Protein AF-A0A3D1TZT2-F1 (afdb_monomer_lite)

Secondary structure (DSSP, 8-state):
-EEE--THHHHHHHHHHHH--TT--EEE-TT--S---HHHHHHHHHHHHHPPPTTS--SHHHHHHH--EEEEETT-SS--HHHHHHHHHH-TT-EEEEESS-S-HHHHSHHHHHHHHHHHHTT----PPP-

Structure (mmCIF, N/CA/C/O backbone):
data_AF-A0A3D1TZT2-F1
#
_entry.id   AF-A0A3D1TZT2-F1
#
loop_
_atom_site.group_PDB
_atom_site.id
_atom_site.type_symbol
_atom_site.label_atom_id
_atom_site.label_alt_id
_atom_site.label_comp_id
_atom_site.label_asym_id
_atom_site.label_entity_id
_atom_site.label_seq_id
_atom_site.pdbx_PDB_ins_code
_atom_site.Cartn_x
_atom_site.Cartn_y
_atom_site.Cartn_z
_atom_site.occupancy
_atom_site.B_iso_or_equiv
_atom_site.auth_seq_id
_atom_site.auth_comp_id
_atom_site.auth_asym_id
_atom_site.auth_atom_id
_atom_site.pdbx_PDB_model_num
ATOM 1 N N . MET A 1 1 ? -0.640 -13.913 -19.432 1.00 81.62 1 MET A N 1
ATOM 2 C CA . MET A 1 1 ? -1.681 -13.225 -18.662 1.00 81.62 1 MET A CA 1
ATOM 3 C C . MET A 1 1 ? -1.788 -11.796 -19.147 1.00 81.62 1 MET A C 1
ATOM 5 O O . MET A 1 1 ? -0.798 -11.259 -19.641 1.00 81.62 1 MET A O 1
ATOM 9 N N . ASP A 1 2 ? -2.973 -11.223 -19.007 1.00 82.12 2 ASP A N 1
ATOM 10 C CA . ASP A 1 2 ? -3.267 -9.835 -19.350 1.00 82.12 2 ASP A CA 1
ATOM 11 C C . ASP A 1 2 ? -3.413 -9.042 -18.055 1.00 82.12 2 ASP A C 1
ATOM 13 O O . ASP A 1 2 ? -4.034 -9.518 -17.103 1.00 82.12 2 ASP A O 1
ATOM 17 N N . LEU A 1 3 ? -2.791 -7.867 -17.994 1.00 77.81 3 LEU A N 1
ATOM 18 C CA . LEU A 1 3 ? -2.775 -7.019 -16.806 1.00 77.81 3 LEU A CA 1
ATOM 19 C C . LEU A 1 3 ? -3.578 -5.746 -17.057 1.00 77.81 3 LEU A C 1
ATOM 21 O O . LEU A 1 3 ? -3.361 -5.055 -18.050 1.00 77.81 3 LEU A O 1
ATOM 25 N N . VAL A 1 4 ? -4.468 -5.404 -16.126 1.00 80.69 4 VAL A N 1
ATOM 26 C CA . VAL A 1 4 ? -5.201 -4.134 -16.131 1.00 80.69 4 VAL A CA 1
ATOM 27 C C . VAL A 1 4 ? -4.921 -3.418 -14.816 1.00 80.69 4 VAL A C 1
ATOM 29 O O . VAL A 1 4 ? -5.185 -3.959 -13.744 1.00 80.69 4 VAL A O 1
ATOM 32 N N . GLY A 1 5 ? -4.368 -2.211 -14.893 1.00 78.69 5 GLY A N 1
ATOM 33 C CA . GLY A 1 5 ? -4.192 -1.329 -13.741 1.00 78.69 5 GLY A CA 1
ATOM 34 C C . GLY A 1 5 ? -5.163 -0.160 -13.831 1.00 78.69 5 GLY A C 1
ATOM 35 O O . GLY A 1 5 ? -5.401 0.325 -14.921 1.00 78.69 5 GLY A O 1
ATOM 36 N N . HIS A 1 6 ? -5.723 0.317 -12.721 1.00 80.19 6 HIS A N 1
ATOM 37 C CA . HIS A 1 6 ? -6.528 1.544 -12.707 1.00 80.19 6 HIS A CA 1
ATOM 38 C C . HIS A 1 6 ? -5.947 2.535 -11.700 1.00 80.19 6 HIS A C 1
ATOM 40 O O . HIS A 1 6 ? -5.611 2.147 -10.578 1.00 80.19 6 HIS A O 1
ATOM 46 N N . SER A 1 7 ? -5.835 3.812 -12.079 1.00 79.50 7 SER A N 1
ATOM 47 C CA . SER A 1 7 ? -5.231 4.859 -11.242 1.00 79.50 7 SER A CA 1
ATOM 48 C C . SER A 1 7 ? -3.822 4.449 -10.765 1.00 79.50 7 SER A C 1
ATOM 50 O O . SER A 1 7 ? -2.978 4.104 -11.591 1.00 79.50 7 SER A O 1
ATOM 52 N N . PHE A 1 8 ? -3.540 4.409 -9.459 1.00 76.81 8 PHE A N 1
ATOM 53 C CA . PHE A 1 8 ? -2.259 3.908 -8.936 1.00 76.81 8 PHE A CA 1
ATOM 54 C C . PHE A 1 8 ? -1.953 2.464 -9.374 1.00 76.81 8 PHE A C 1
ATOM 56 O O . PHE A 1 8 ? -0.792 2.109 -9.580 1.00 76.81 8 PHE A O 1
ATOM 63 N N . GLY A 1 9 ? -2.986 1.650 -9.613 1.00 79.12 9 GLY A N 1
ATOM 64 C CA . GLY A 1 9 ? -2.851 0.300 -10.153 1.00 79.12 9 GLY A CA 1
ATOM 65 C C . GLY A 1 9 ? -2.090 0.260 -11.479 1.00 79.12 9 GLY A C 1
ATOM 66 O O . GLY A 1 9 ? -1.349 -0.691 -11.696 1.00 79.12 9 GLY A O 1
ATOM 67 N N . CYS A 1 10 ? -2.174 1.306 -12.315 1.00 80.38 10 CYS A N 1
ATOM 68 C CA . CYS A 1 10 ? -1.376 1.436 -13.542 1.00 80.38 10 CYS A CA 1
ATOM 69 C C . CYS A 1 10 ? 0.129 1.432 -13.254 1.00 80.38 10 CYS A C 1
ATOM 71 O O . CYS A 1 10 ? 0.898 0.797 -13.971 1.00 80.38 10 CYS A O 1
ATOM 73 N N . ARG A 1 11 ? 0.561 2.090 -12.172 1.00 82.62 11 ARG A N 1
ATOM 74 C CA . ARG A 1 11 ? 1.972 2.119 -11.760 1.00 82.62 11 ARG A CA 1
ATOM 75 C C . ARG A 1 11 ? 2.445 0.761 -11.271 1.00 82.62 11 ARG A C 1
ATOM 77 O O . ARG A 1 11 ? 3.542 0.340 -11.626 1.00 82.62 11 ARG A O 1
ATOM 84 N N . ALA A 1 12 ? 1.593 0.064 -10.524 1.00 78.75 12 ALA A N 1
ATOM 85 C CA . ALA A 1 12 ? 1.881 -1.282 -10.052 1.00 78.75 12 ALA A CA 1
ATOM 86 C C . ALA A 1 12 ? 2.053 -2.275 -11.215 1.00 78.75 12 ALA A C 1
ATOM 88 O O . ALA A 1 12 ? 3.039 -3.008 -11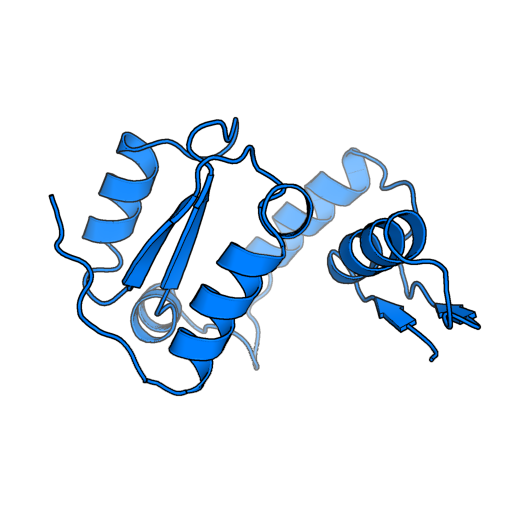.233 1.00 78.75 12 ALA A O 1
ATOM 89 N N . VAL A 1 13 ? 1.159 -2.273 -12.216 1.00 81.00 13 VAL A N 1
ATOM 90 C CA . VAL A 1 13 ? 1.291 -3.193 -13.365 1.00 81.00 13 VAL A CA 1
ATOM 91 C C . VAL A 1 13 ? 2.462 -2.843 -14.286 1.00 81.00 13 VAL A C 1
ATOM 93 O O . VAL A 1 13 ? 3.113 -3.761 -14.776 1.00 81.00 13 VAL A O 1
ATOM 96 N N . ILE A 1 14 ? 2.793 -1.556 -14.476 1.00 79.50 14 ILE A N 1
ATOM 97 C CA . ILE A 1 14 ? 4.006 -1.147 -15.211 1.00 79.50 14 ILE A CA 1
ATOM 98 C C . ILE A 1 14 ? 5.261 -1.679 -14.505 1.00 79.50 14 ILE A C 1
ATOM 100 O O . ILE A 1 14 ? 6.124 -2.275 -15.148 1.00 79.50 14 ILE A O 1
ATOM 104 N N . ALA A 1 15 ? 5.354 -1.502 -13.183 1.00 80.56 15 ALA A N 1
ATOM 105 C CA . ALA A 1 15 ? 6.491 -1.988 -12.406 1.00 80.56 15 ALA A CA 1
ATOM 106 C C . ALA A 1 15 ? 6.595 -3.523 -12.434 1.00 80.56 15 ALA A C 1
ATOM 108 O O . ALA A 1 15 ? 7.677 -4.061 -12.664 1.00 80.56 15 ALA A O 1
ATOM 109 N N . LEU A 1 16 ? 5.469 -4.229 -12.267 1.00 76.50 16 LEU A N 1
ATOM 110 C CA . LEU A 1 16 ? 5.410 -5.691 -12.349 1.00 76.50 16 LEU A CA 1
ATOM 111 C C . LEU A 1 16 ? 5.879 -6.202 -13.717 1.00 76.50 16 LEU A C 1
ATOM 113 O O . LEU A 1 16 ? 6.646 -7.160 -13.778 1.00 76.50 16 LEU A O 1
ATOM 117 N N . ALA A 1 17 ? 5.456 -5.553 -14.803 1.00 81.94 17 ALA A N 1
ATOM 118 C CA . ALA A 1 17 ? 5.855 -5.941 -16.149 1.00 81.94 17 ALA A CA 1
ATOM 119 C C . ALA A 1 17 ? 7.345 -5.723 -16.428 1.00 81.94 17 ALA A C 1
ATOM 121 O O . ALA A 1 17 ? 7.954 -6.535 -17.120 1.00 81.94 17 ALA A O 1
ATOM 122 N N . GLY A 1 18 ? 7.942 -4.666 -15.868 1.00 79.44 18 GLY A N 1
ATOM 123 C CA . GLY A 1 18 ? 9.388 -4.447 -15.945 1.00 79.44 18 GLY A CA 1
ATOM 124 C C . GLY A 1 18 ? 10.197 -5.487 -15.163 1.00 79.44 18 GLY A C 1
ATOM 125 O O . GLY A 1 18 ? 11.277 -5.875 -15.597 1.00 79.44 18 GLY A O 1
ATOM 126 N N . LEU A 1 19 ? 9.668 -5.959 -14.031 1.00 78.44 19 LEU A N 1
ATOM 127 C CA . LEU A 1 19 ? 10.322 -6.949 -13.171 1.00 78.44 19 LEU A CA 1
ATOM 128 C C . LEU A 1 19 ? 10.180 -8.395 -13.656 1.00 78.44 19 LEU A C 1
ATOM 130 O O . LEU A 1 19 ? 11.100 -9.193 -13.497 1.00 78.44 19 LEU A O 1
ATOM 134 N N . SER A 1 20 ? 9.014 -8.752 -14.190 1.00 78.69 20 SER A N 1
ATOM 135 C CA . SER A 1 20 ? 8.689 -10.122 -14.586 1.00 78.69 20 SER A CA 1
ATOM 136 C C . SER A 1 20 ? 7.919 -10.126 -15.908 1.00 78.69 20 SER A C 1
ATOM 138 O O . SER A 1 20 ? 6.710 -10.364 -15.934 1.00 78.69 20 SER A O 1
ATOM 140 N N . PRO A 1 21 ? 8.596 -9.840 -17.034 1.00 79.44 21 PRO A N 1
ATOM 141 C CA . PRO A 1 21 ? 7.936 -9.753 -18.335 1.00 79.44 21 PRO A CA 1
ATOM 142 C C . PRO A 1 21 ? 7.473 -11.122 -18.859 1.00 79.44 21 PRO A C 1
ATOM 144 O O . PRO A 1 21 ? 6.584 -11.200 -19.709 1.00 79.44 21 PRO A O 1
ATOM 147 N N . ALA A 1 22 ? 8.066 -12.217 -18.367 1.00 83.69 22 ALA A N 1
ATOM 148 C CA . ALA A 1 22 ? 7.784 -13.564 -18.842 1.00 83.69 22 ALA A CA 1
ATOM 149 C C . ALA A 1 22 ? 6.314 -13.945 -18.599 1.00 83.69 22 ALA A C 1
ATOM 151 O O . ALA A 1 22 ? 5.844 -14.047 -17.469 1.00 83.69 22 ALA A O 1
ATOM 152 N N . GLY A 1 23 ? 5.586 -14.181 -19.691 1.00 80.69 23 GLY A N 1
ATOM 153 C CA . GLY A 1 23 ? 4.187 -14.596 -19.649 1.00 80.69 23 GLY A CA 1
ATOM 154 C C . GLY A 1 23 ? 3.174 -13.452 -19.620 1.00 80.69 23 GLY A C 1
ATOM 155 O O . GLY A 1 23 ? 1.977 -13.745 -19.646 1.00 80.69 23 GLY A O 1
ATOM 156 N N . ILE A 1 24 ? 3.588 -12.181 -19.625 1.00 86.75 24 ILE A N 1
ATOM 157 C CA . ILE A 1 24 ? 2.681 -11.038 -19.820 1.00 86.75 24 ILE A CA 1
ATOM 158 C C . ILE A 1 24 ? 2.456 -10.838 -21.321 1.00 86.75 24 ILE A C 1
ATOM 160 O O . ILE A 1 24 ? 3.410 -10.743 -22.087 1.00 86.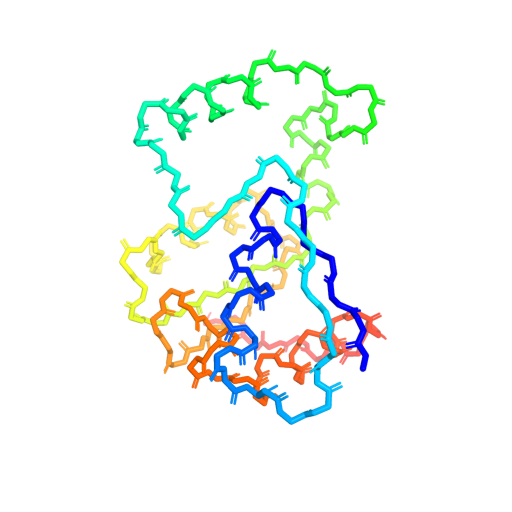75 24 ILE A O 1
ATOM 164 N N . LYS A 1 25 ? 1.189 -10.809 -21.748 1.00 83.50 25 LYS A N 1
ATOM 165 C CA . LYS A 1 25 ? 0.812 -10.648 -23.163 1.00 83.50 25 LYS A CA 1
ATOM 166 C C . LYS A 1 25 ? 0.383 -9.216 -23.467 1.00 83.50 25 LYS A C 1
ATOM 168 O O . LYS A 1 25 ? 0.855 -8.631 -24.436 1.00 83.50 25 LYS A O 1
ATOM 173 N N . HIS A 1 26 ? -0.470 -8.650 -22.613 1.00 82.25 26 HIS A N 1
ATOM 174 C CA . HIS A 1 26 ? -1.006 -7.302 -22.772 1.00 82.25 26 HIS A CA 1
ATOM 175 C C . HIS A 1 26 ? -1.065 -6.552 -21.434 1.00 82.25 26 HIS A C 1
ATOM 177 O O . HIS A 1 26 ? -1.274 -7.153 -20.378 1.00 82.25 26 HIS A O 1
ATOM 183 N N . ILE A 1 27 ? -0.899 -5.227 -21.496 1.00 84.31 27 ILE A N 1
ATOM 184 C CA . ILE A 1 27 ? -1.077 -4.303 -20.369 1.00 84.31 27 ILE A CA 1
ATOM 185 C C . ILE A 1 27 ? -2.064 -3.220 -20.804 1.00 84.31 27 ILE A C 1
ATOM 187 O O . ILE A 1 27 ? -1.835 -2.550 -21.810 1.00 84.31 27 ILE A O 1
ATOM 191 N N . ALA A 1 28 ? -3.141 -3.035 -20.045 1.00 84.31 28 ALA A N 1
ATOM 192 C CA . ALA A 1 28 ? -4.107 -1.961 -20.238 1.00 84.31 28 ALA A CA 1
ATOM 193 C C . ALA A 1 28 ? -4.056 -0.977 -19.063 1.00 84.31 28 ALA A C 1
ATOM 195 O O . ALA A 1 28 ? -4.038 -1.380 -17.897 1.00 84.31 28 ALA A O 1
ATOM 196 N N . LEU A 1 29 ? -4.045 0.317 -19.389 1.00 82.81 29 LEU A N 1
ATOM 197 C CA . LEU A 1 29 ? -3.902 1.417 -18.435 1.00 82.81 29 LEU A CA 1
ATOM 198 C C . LEU A 1 29 ? -5.057 2.424 -18.609 1.00 82.81 29 LEU A C 1
ATOM 200 O O . LEU A 1 29 ? -4.875 3.474 -19.224 1.00 82.81 29 LEU A O 1
ATOM 204 N N . PRO A 1 30 ? -6.278 2.112 -18.148 1.00 70.94 30 PRO A N 1
ATOM 205 C CA . PRO A 1 30 ? -7.382 3.067 -18.139 1.00 70.94 30 PRO A CA 1
ATOM 206 C C . PRO A 1 30 ? -7.041 4.337 -17.344 1.00 70.94 30 PRO A C 1
ATOM 208 O O . PRO A 1 30 ? -6.745 4.273 -16.149 1.00 70.94 30 PRO A O 1
ATOM 211 N N . ASP A 1 31 ? -7.123 5.481 -18.032 1.00 76.38 31 ASP A N 1
ATOM 212 C CA . ASP A 1 31 ? -7.036 6.850 -17.489 1.00 76.38 31 ASP A CA 1
ATOM 213 C C . ASP A 1 31 ? -5.772 7.146 -16.650 1.00 76.38 31 ASP A C 1
ATOM 215 O O . ASP A 1 31 ? -5.766 7.953 -15.719 1.00 76.38 31 ASP A O 1
ATOM 219 N N . ASN A 1 32 ? -4.668 6.453 -16.946 1.00 78.81 32 ASN A N 1
ATOM 220 C CA . ASN A 1 32 ? -3.353 6.692 -16.350 1.00 78.81 32 ASN A CA 1
ATOM 221 C C . ASN A 1 32 ? -2.256 6.089 -17.248 1.00 78.81 32 ASN A C 1
ATOM 223 O O . ASN A 1 32 ? -2.544 5.330 -18.168 1.00 78.81 32 ASN A O 1
ATOM 227 N N . GLY A 1 33 ? -0.986 6.391 -16.986 1.00 77.69 33 GLY A N 1
ATOM 228 C CA . GLY A 1 33 ? 0.122 5.969 -17.839 1.00 77.69 33 GLY A CA 1
ATOM 229 C C . GLY A 1 33 ? 1.480 5.978 -17.134 1.00 77.69 33 GLY A C 1
ATOM 230 O O . GLY A 1 33 ? 1.555 6.177 -15.917 1.00 77.69 33 GLY A O 1
ATOM 231 N N . PRO A 1 34 ? 2.575 5.778 -17.888 1.00 74.50 34 PRO A N 1
ATOM 232 C CA . PRO A 1 34 ? 3.936 5.857 -17.359 1.00 74.50 34 PRO A CA 1
ATOM 233 C C . PRO A 1 34 ? 4.299 7.256 -16.847 1.00 74.50 34 PRO A C 1
ATOM 235 O O . PRO A 1 34 ? 5.179 7.371 -16.000 1.00 74.50 34 PRO A O 1
ATOM 238 N N . ASP A 1 35 ? 3.553 8.294 -17.228 1.00 77.69 35 ASP A N 1
ATOM 239 C CA . ASP A 1 35 ? 3.682 9.654 -16.706 1.00 77.69 35 ASP A CA 1
ATOM 240 C C . ASP A 1 35 ? 2.334 10.190 -16.212 1.00 77.69 35 ASP A C 1
ATOM 242 O O . ASP A 1 35 ? 1.289 9.925 -16.800 1.00 77.69 35 ASP A O 1
ATOM 246 N N . VAL A 1 36 ? 2.355 10.913 -15.088 1.00 72.56 36 VAL A N 1
ATOM 247 C CA . VAL A 1 36 ? 1.212 11.687 -14.585 1.00 72.56 36 VAL A CA 1
ATOM 248 C C . VAL A 1 36 ? 1.697 13.122 -14.395 1.00 72.56 36 VAL A C 1
ATOM 250 O O . VAL A 1 36 ? 2.646 13.338 -13.633 1.00 72.56 36 VAL A O 1
ATOM 253 N N . PRO A 1 37 ? 1.074 14.119 -15.046 1.00 78.19 37 PRO A N 1
ATOM 254 C CA . PRO A 1 37 ? 1.412 15.518 -14.823 1.00 78.19 37 PRO A CA 1
ATOM 255 C C . PRO A 1 37 ? 1.263 15.889 -13.342 1.00 78.19 37 PRO A C 1
ATOM 257 O O . PRO A 1 37 ? 0.251 15.567 -12.717 1.00 78.19 37 PRO A O 1
ATOM 260 N N . ARG A 1 38 ? 2.244 16.610 -12.775 1.00 73.25 38 ARG A N 1
ATOM 261 C CA . ARG A 1 38 ? 2.215 17.039 -11.358 1.00 73.25 38 ARG A CA 1
ATOM 262 C C . ARG A 1 38 ? 0.925 17.772 -10.996 1.00 73.25 38 ARG A C 1
ATOM 264 O O . ARG A 1 38 ? 0.387 17.562 -9.914 1.00 73.25 38 ARG A O 1
ATOM 271 N N . GLU A 1 39 ? 0.439 18.607 -11.907 1.00 77.44 39 GLU A N 1
ATOM 272 C CA . GLU A 1 39 ? -0.806 19.351 -11.730 1.00 77.44 39 GLU A CA 1
ATOM 273 C C . GLU A 1 39 ? -2.019 18.412 -11.639 1.00 77.44 39 GLU A C 1
ATOM 275 O O . GLU A 1 39 ? -2.806 18.510 -10.700 1.00 77.44 39 GLU A O 1
ATOM 280 N N . GLY A 1 40 ? -2.100 17.407 -12.517 1.00 73.19 40 GLY A N 1
ATOM 281 C CA . GLY A 1 40 ? -3.140 16.377 -12.460 1.00 73.19 40 GLY A CA 1
ATOM 282 C C . GLY A 1 40 ? -3.120 15.591 -11.145 1.00 73.19 40 GLY A C 1
ATOM 283 O O . GLY A 1 40 ? -4.164 15.386 -10.533 1.00 73.19 40 GLY A O 1
ATOM 284 N N . ALA A 1 41 ? -1.937 15.229 -10.639 1.00 71.12 41 ALA A N 1
ATOM 285 C CA . ALA A 1 41 ? -1.811 14.541 -9.351 1.00 71.12 41 ALA A CA 1
ATOM 286 C C . ALA A 1 41 ? -2.292 15.402 -8.164 1.00 71.12 41 ALA A C 1
ATOM 288 O O . ALA A 1 41 ? -2.952 14.893 -7.254 1.00 71.12 41 ALA A O 1
ATOM 289 N N . ARG A 1 42 ? -2.007 16.714 -8.173 1.00 73.19 42 ARG A N 1
ATOM 290 C CA . ARG A 1 42 ? -2.491 17.650 -7.141 1.00 73.19 42 ARG A CA 1
ATOM 291 C C . ARG A 1 42 ? -4.010 17.807 -7.188 1.00 73.19 42 ARG A C 1
ATOM 293 O O . ARG A 1 42 ? -4.646 17.778 -6.135 1.00 73.19 42 ARG A O 1
ATOM 300 N N . GLN A 1 43 ? -4.584 17.919 -8.383 1.00 75.12 43 GLN A N 1
ATOM 301 C CA . GLN A 1 43 ? -6.030 18.039 -8.577 1.00 75.12 43 GLN A CA 1
ATOM 302 C C . GLN A 1 43 ? -6.776 16.765 -8.172 1.00 75.12 43 GLN A C 1
ATOM 304 O O . GLN A 1 43 ? -7.784 16.848 -7.473 1.00 75.12 43 GLN A O 1
ATOM 309 N N . VAL A 1 44 ? -6.259 15.583 -8.530 1.00 72.50 44 VAL A N 1
ATOM 310 C CA . VAL A 1 44 ? -6.827 14.296 -8.095 1.00 72.50 44 VAL A CA 1
ATOM 311 C C . VAL A 1 44 ? -6.806 14.187 -6.576 1.00 72.50 44 VAL A C 1
ATOM 313 O O . VAL A 1 44 ? -7.827 13.841 -5.993 1.00 72.50 44 VAL A O 1
ATOM 316 N N . ARG A 1 45 ? -5.695 14.541 -5.916 1.00 67.94 45 ARG A N 1
ATOM 317 C CA . ARG A 1 45 ? -5.624 14.545 -4.447 1.00 67.94 45 ARG A CA 1
ATOM 318 C C . ARG A 1 45 ? -6.696 15.448 -3.836 1.00 67.94 45 ARG A C 1
ATOM 320 O O . ARG A 1 45 ? -7.442 14.989 -2.981 1.00 67.94 45 ARG A O 1
ATOM 327 N N . ALA A 1 46 ? -6.800 16.695 -4.297 1.00 68.56 46 ALA A N 1
ATOM 328 C CA . ALA A 1 46 ? -7.805 17.637 -3.803 1.00 68.56 46 ALA A CA 1
ATOM 329 C C . ALA A 1 46 ? -9.235 17.110 -4.010 1.00 68.56 46 ALA A C 1
ATOM 331 O O . ALA A 1 46 ? -10.067 17.202 -3.112 1.00 68.56 46 ALA A O 1
ATOM 332 N N . ARG A 1 47 ? -9.507 16.501 -5.170 1.00 71.00 47 ARG A N 1
ATOM 333 C CA . ARG A 1 47 ? -10.820 15.954 -5.522 1.00 71.00 47 ARG A CA 1
ATOM 334 C C . ARG A 1 47 ? -11.173 14.693 -4.733 1.00 71.00 47 ARG A C 1
ATOM 336 O O . ARG A 1 47 ? -12.299 14.586 -4.272 1.00 71.00 47 ARG A O 1
ATOM 343 N N . VAL A 1 48 ? -10.237 13.764 -4.545 1.00 66.88 48 VAL A N 1
ATOM 344 C CA . VAL A 1 48 ? -10.445 12.548 -3.736 1.00 66.88 48 VAL A CA 1
ATOM 345 C C . VAL A 1 48 ? -10.742 12.910 -2.284 1.00 66.88 48 VAL A C 1
ATOM 347 O O . VAL A 1 48 ? -11.622 12.310 -1.684 1.00 66.88 48 VAL A O 1
ATOM 350 N N . THR A 1 49 ? -10.061 13.916 -1.730 1.00 63.53 49 THR A N 1
ATOM 351 C CA . THR A 1 49 ? -10.344 14.399 -0.369 1.00 63.53 49 THR A CA 1
ATOM 352 C C . THR A 1 49 ? -11.682 15.143 -0.269 1.00 63.53 49 THR A C 1
ATOM 354 O O . THR A 1 49 ? -12.280 15.161 0.800 1.00 63.53 49 THR A O 1
ATOM 357 N N . ALA A 1 50 ? -12.161 15.751 -1.358 1.00 65.38 50 ALA A N 1
ATOM 358 C CA . ALA A 1 50 ? -13.381 16.560 -1.365 1.00 65.38 50 ALA A CA 1
ATOM 359 C C . ALA A 1 50 ? -14.659 15.801 -1.769 1.00 65.38 50 ALA A C 1
ATOM 361 O O . ALA A 1 50 ? -15.753 16.326 -1.573 1.00 65.38 50 ALA A O 1
ATOM 362 N N . LEU A 1 51 ? -14.554 14.611 -2.369 1.00 58.84 51 LEU A N 1
ATOM 363 C CA . LEU A 1 51 ? -15.720 13.850 -2.818 1.00 58.84 51 LEU A CA 1
ATOM 364 C C . LEU A 1 51 ? -16.288 12.994 -1.673 1.00 58.84 51 LEU A C 1
ATOM 366 O O . LEU A 1 51 ? -15.611 12.061 -1.235 1.00 58.84 51 LEU A O 1
ATOM 370 N N . PRO A 1 52 ? -17.539 13.226 -1.231 1.00 54.69 52 PRO A N 1
ATOM 371 C CA . PRO A 1 52 ? -18.242 12.243 -0.424 1.00 54.69 52 PRO A CA 1
ATOM 372 C C . PRO A 1 52 ? -18.479 11.004 -1.293 1.00 54.69 52 PRO A C 1
ATOM 374 O O . PRO A 1 52 ? -19.069 11.076 -2.371 1.00 54.69 52 PRO A O 1
ATOM 377 N N . SER A 1 53 ? -17.962 9.863 -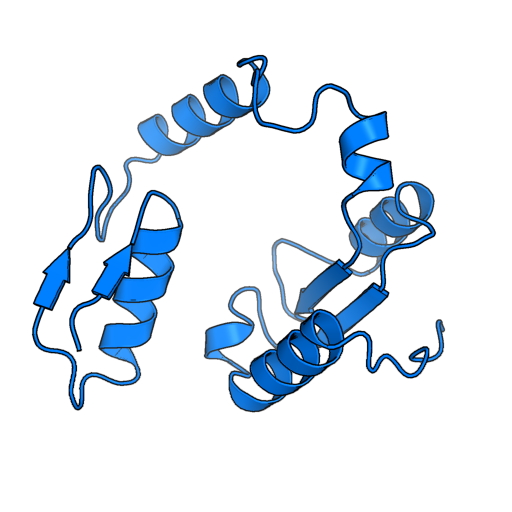0.854 1.00 56.00 53 SER A N 1
ATOM 378 C CA . SER A 1 53 ? -18.150 8.599 -1.554 1.00 56.00 53 SER A CA 1
ATOM 379 C C . SER A 1 53 ? -19.372 7.880 -0.990 1.00 56.00 53 SER A C 1
ATOM 381 O O . SER A 1 53 ? -19.375 7.505 0.178 1.00 56.00 53 SER A O 1
ATOM 383 N N . GLU A 1 54 ? -20.391 7.616 -1.813 1.00 56.44 54 GLU A N 1
ATOM 384 C CA . GLU A 1 54 ? -21.525 6.763 -1.409 1.00 56.44 54 GLU A CA 1
ATOM 385 C C . GLU A 1 54 ? -21.099 5.301 -1.140 1.00 56.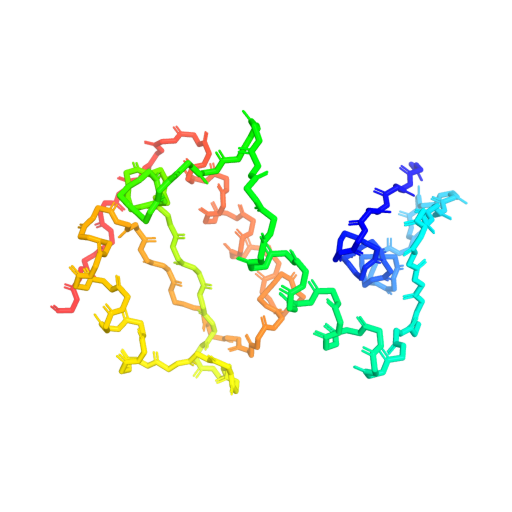44 54 GLU A C 1
ATOM 387 O O . GLU A 1 54 ? -21.796 4.564 -0.439 1.00 56.44 54 GLU A O 1
ATOM 392 N N . ARG A 1 55 ? -19.941 4.876 -1.679 1.00 60.16 55 ARG A N 1
ATOM 393 C CA . ARG A 1 55 ? -19.384 3.509 -1.583 1.00 60.16 55 ARG A CA 1
ATOM 394 C C . ARG A 1 55 ? -18.000 3.434 -0.916 1.00 60.16 55 ARG A C 1
ATOM 396 O O . ARG A 1 55 ? -17.323 2.419 -1.039 1.00 60.16 55 ARG A O 1
ATOM 403 N N . GLY A 1 56 ? -17.551 4.503 -0.269 1.00 61.97 56 GLY A N 1
ATOM 404 C CA . GLY A 1 56 ? -16.258 4.595 0.416 1.00 61.97 56 GLY A CA 1
ATOM 405 C C . GLY A 1 56 ? -16.454 4.928 1.887 1.00 61.97 56 GLY A C 1
ATOM 406 O O . GLY A 1 56 ? -17.595 5.030 2.334 1.00 61.97 56 GLY A O 1
ATOM 407 N N . PHE A 1 57 ? -15.354 5.105 2.622 1.00 67.56 57 PHE A N 1
ATOM 408 C CA . PHE A 1 57 ? -15.438 5.462 4.036 1.00 67.56 57 PHE A CA 1
ATOM 409 C C . PHE A 1 57 ? -16.244 6.751 4.212 1.00 67.56 57 PHE A C 1
ATOM 411 O O . PHE A 1 57 ? -15.948 7.772 3.586 1.00 67.56 57 PHE A O 1
ATOM 418 N N . ARG A 1 58 ? -17.299 6.676 5.021 1.00 72.12 58 ARG A N 1
ATOM 419 C CA . ARG A 1 58 ? -18.324 7.720 5.164 1.00 72.12 58 ARG A CA 1
ATOM 420 C C . ARG A 1 58 ? -17.950 8.782 6.189 1.00 72.12 58 ARG A C 1
ATOM 422 O O . ARG A 1 58 ? -18.549 9.854 6.217 1.00 72.12 58 ARG A O 1
ATOM 429 N N . SER A 1 59 ? -16.969 8.485 7.028 1.00 74.81 59 SER A N 1
ATOM 430 C CA . SER A 1 59 ? -16.444 9.371 8.056 1.00 74.81 59 SER A CA 1
ATOM 431 C C . SER A 1 59 ? -14.995 9.007 8.366 1.00 74.81 59 SER A C 1
ATOM 433 O O . SER A 1 59 ? -14.483 7.977 7.926 1.00 74.81 59 SER A O 1
ATOM 435 N N . HIS A 1 60 ? -14.326 9.860 9.141 1.00 73.75 60 HIS A N 1
ATOM 436 C CA . HIS A 1 60 ? -13.017 9.527 9.690 1.00 73.75 60 HIS A CA 1
ATOM 437 C C . HIS A 1 60 ? -13.088 8.265 10.562 1.00 73.75 60 HIS A C 1
ATOM 439 O O . HIS A 1 60 ? -12.263 7.377 10.404 1.00 73.75 60 HIS A O 1
ATOM 445 N N . GLU A 1 61 ? -14.124 8.145 11.391 1.00 79.25 61 GLU A N 1
ATOM 446 C CA . GLU A 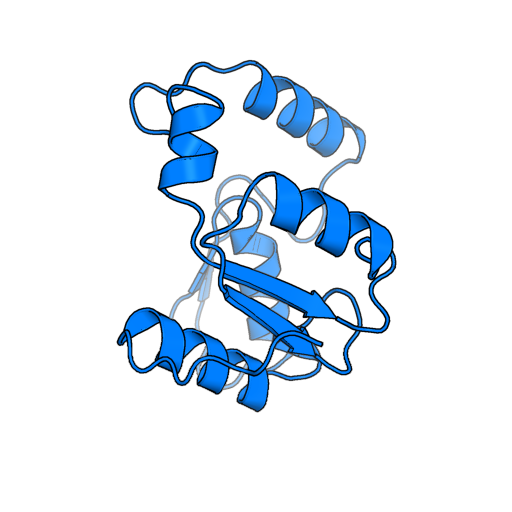1 61 ? -14.384 6.966 12.224 1.00 79.25 61 GLU A CA 1
ATOM 447 C C . GLU A 1 61 ? -14.505 5.680 11.392 1.00 79.25 61 GLU A C 1
ATOM 449 O O . GLU A 1 61 ? -13.839 4.700 11.699 1.00 79.25 61 GLU A O 1
ATOM 454 N N . ASP A 1 62 ? -15.223 5.714 10.265 1.00 73.50 62 ASP A N 1
ATOM 455 C CA . ASP A 1 62 ? -15.359 4.569 9.351 1.00 73.50 62 ASP A CA 1
ATOM 456 C C . ASP A 1 62 ? -14.001 4.135 8.757 1.00 73.50 62 ASP A C 1
ATOM 458 O O . ASP A 1 62 ? -13.732 2.947 8.578 1.00 73.50 62 ASP A O 1
ATOM 462 N N . VAL A 1 63 ? -13.080 5.079 8.513 1.00 76.62 63 VAL A N 1
ATOM 463 C CA . VAL A 1 63 ? -11.689 4.745 8.147 1.00 76.62 63 VAL A CA 1
ATOM 464 C C . VAL A 1 63 ? -10.998 4.019 9.300 1.00 76.62 63 VAL A C 1
ATOM 466 O O . VAL A 1 63 ? -10.381 2.975 9.082 1.00 76.62 63 VAL A O 1
ATOM 469 N N . LEU A 1 64 ? -11.087 4.564 10.516 1.00 78.12 64 LEU A N 1
ATOM 470 C CA . LEU A 1 64 ? -10.413 4.002 11.688 1.00 78.12 64 LEU A CA 1
ATOM 471 C C . LEU A 1 64 ? -10.942 2.603 12.044 1.00 78.12 64 LEU A C 1
ATOM 473 O O . LEU A 1 64 ? -10.170 1.735 12.452 1.00 78.12 64 LEU A O 1
ATOM 477 N N . GLU A 1 65 ? -12.234 2.351 11.825 1.00 76.06 65 GLU A N 1
ATOM 478 C CA . GLU A 1 65 ? -12.872 1.049 12.032 1.00 76.06 65 GLU A CA 1
ATOM 479 C C . GLU A 1 65 ? -12.447 -0.010 11.007 1.00 76.06 65 GLU A C 1
ATOM 481 O O . GLU A 1 65 ? -12.460 -1.204 11.311 1.00 76.06 65 GLU A O 1
ATOM 486 N N . ASN A 1 66 ? -12.067 0.383 9.793 1.00 75.44 66 ASN A N 1
ATOM 487 C CA . ASN A 1 66 ? -11.847 -0.564 8.696 1.00 75.44 66 ASN A CA 1
ATOM 488 C C . ASN A 1 66 ? -10.379 -0.706 8.275 1.00 75.44 66 ASN A C 1
ATOM 490 O O . ASN A 1 66 ? -10.007 -1.711 7.663 1.00 75.44 66 ASN A O 1
ATOM 494 N N . VAL A 1 67 ? -9.510 0.252 8.600 1.00 82.12 67 VAL A N 1
ATOM 495 C CA . VAL A 1 67 ? -8.074 0.139 8.319 1.00 82.12 67 VAL A CA 1
ATOM 496 C C . VAL A 1 67 ? -7.422 -0.776 9.353 1.00 82.12 67 VAL A C 1
ATOM 498 O O . VAL A 1 67 ? -7.219 -0.413 10.507 1.00 82.12 67 VAL A O 1
ATOM 501 N N . ARG A 1 68 ? -7.064 -1.990 8.921 1.00 83.94 68 ARG A N 1
ATOM 502 C CA . ARG A 1 68 ? -6.519 -3.037 9.804 1.00 83.94 68 ARG A CA 1
ATOM 503 C C . ARG A 1 68 ? -5.029 -3.308 9.646 1.00 83.94 68 ARG A C 1
ATOM 505 O O . ARG A 1 68 ? -4.486 -4.113 10.397 1.00 83.94 68 ARG A O 1
ATOM 512 N N . SER A 1 69 ? -4.338 -2.680 8.695 1.00 85.00 69 SER A N 1
ATOM 513 C CA . SER A 1 69 ? -2.890 -2.876 8.580 1.00 85.00 69 SER A CA 1
ATOM 514 C C . SER A 1 69 ? -2.127 -1.712 7.961 1.00 85.00 69 SER A C 1
ATOM 516 O O . SER A 1 69 ? -2.609 -1.044 7.049 1.00 85.00 69 SER A O 1
ATOM 518 N N . ILE A 1 70 ? -0.896 -1.519 8.441 1.00 88.69 70 ILE A N 1
ATOM 519 C CA . ILE A 1 70 ? 0.083 -0.559 7.923 1.00 88.69 70 ILE A CA 1
ATOM 520 C C . ILE A 1 70 ? 1.366 -1.322 7.586 1.00 88.69 70 ILE A C 1
ATOM 522 O O . ILE A 1 70 ? 1.893 -2.085 8.394 1.00 88.69 70 ILE A O 1
ATOM 526 N N . ARG A 1 71 ? 1.891 -1.118 6.378 1.00 89.38 71 ARG A N 1
ATOM 527 C CA . ARG A 1 71 ? 3.157 -1.709 5.925 1.00 89.38 71 ARG A CA 1
ATOM 528 C C . ARG A 1 71 ? 4.059 -0.597 5.444 1.00 89.38 71 ARG A C 1
ATOM 530 O O . ARG A 1 71 ? 3.646 0.191 4.599 1.00 89.38 71 ARG A O 1
ATOM 537 N N . TRP A 1 72 ? 5.269 -0.530 5.980 1.00 93.19 72 TRP A N 1
ATOM 538 C CA . TRP A 1 72 ? 6.172 0.572 5.675 1.00 93.19 72 TRP A CA 1
ATOM 539 C C . TRP A 1 72 ? 7.634 0.124 5.640 1.00 93.19 72 TRP A C 1
ATOM 541 O O . TRP A 1 72 ? 8.023 -0.834 6.309 1.00 93.19 72 TRP A O 1
ATOM 551 N N . GLY A 1 73 ? 8.440 0.800 4.822 1.00 92.69 73 GLY A N 1
ATOM 552 C CA . GLY A 1 73 ? 9.867 0.517 4.675 1.00 92.69 73 GLY A CA 1
ATOM 553 C C . GLY A 1 73 ? 10.730 1.400 5.577 1.00 92.69 73 GLY A C 1
ATOM 554 O O . GLY A 1 73 ? 10.522 2.611 5.622 1.00 92.69 73 GLY A O 1
ATOM 555 N N . LYS A 1 74 ? 11.740 0.817 6.236 1.00 94.62 74 LYS A N 1
ATOM 556 C CA . LYS A 1 74 ? 12.732 1.494 7.099 1.00 94.62 74 LYS A CA 1
ATOM 557 C C . LYS A 1 74 ? 13.399 2.701 6.439 1.00 94.62 74 LYS A C 1
ATOM 559 O O . LYS A 1 74 ? 13.746 3.648 7.132 1.00 94.62 74 LYS A O 1
ATOM 564 N N . ARG A 1 75 ? 13.606 2.647 5.121 1.00 94.81 75 ARG A N 1
ATOM 565 C CA . ARG A 1 75 ? 14.274 3.687 4.321 1.00 94.81 75 ARG A CA 1
ATOM 566 C C . ARG A 1 75 ? 13.281 4.533 3.516 1.00 94.81 75 ARG A C 1
ATOM 568 O O . ARG A 1 75 ? 13.665 5.185 2.546 1.00 94.81 75 ARG A O 1
ATOM 575 N N . SER A 1 76 ? 11.987 4.465 3.834 1.00 91.06 76 SER A N 1
ATOM 576 C CA . SER A 1 76 ? 10.958 5.251 3.154 1.00 91.06 76 SER A CA 1
ATOM 577 C C . SER A 1 76 ? 11.181 6.744 3.399 1.00 91.06 76 SER A C 1
ATOM 579 O O . SER A 1 76 ? 11.325 7.181 4.530 1.00 91.06 76 SER A O 1
ATOM 581 N N . HIS A 1 77 ? 11.143 7.550 2.338 1.00 88.44 77 HIS A N 1
ATOM 582 C CA . HIS A 1 77 ? 11.157 9.014 2.450 1.00 88.44 77 HIS A CA 1
ATOM 583 C C . HIS A 1 77 ? 9.763 9.599 2.748 1.00 88.44 77 HIS A C 1
ATOM 585 O O . HIS A 1 77 ? 9.614 10.812 2.856 1.00 88.44 77 HIS A O 1
ATOM 591 N N . LEU A 1 78 ? 8.734 8.746 2.824 1.00 83.31 78 LEU A N 1
ATOM 592 C CA . LEU A 1 78 ? 7.341 9.129 3.075 1.00 83.31 78 LEU A CA 1
ATOM 593 C C . LEU A 1 78 ? 6.826 8.656 4.436 1.00 83.31 78 LEU A C 1
ATOM 595 O O . LEU A 1 78 ? 5.750 9.074 4.850 1.00 83.31 78 LEU A O 1
ATOM 599 N N . MET A 1 79 ? 7.541 7.739 5.092 1.00 88.69 79 MET A N 1
ATOM 600 C CA . MET A 1 79 ? 7.118 7.128 6.350 1.00 88.69 79 MET A CA 1
ATOM 601 C C . MET A 1 79 ? 8.322 6.923 7.259 1.00 88.69 79 MET A C 1
ATOM 603 O O . MET A 1 79 ? 9.327 6.371 6.819 1.00 88.69 79 MET A O 1
ATOM 607 N N . ASP A 1 80 ? 8.180 7.316 8.516 1.00 93.12 80 ASP A N 1
ATOM 608 C CA . ASP A 1 80 ? 9.151 7.121 9.587 1.00 93.12 80 ASP A CA 1
ATOM 609 C C . ASP A 1 80 ? 8.453 6.583 10.850 1.00 93.12 80 ASP A C 1
ATOM 611 O O . ASP A 1 80 ? 7.233 6.386 10.880 1.00 93.12 80 ASP A O 1
ATOM 615 N N . GLU A 1 81 ? 9.236 6.302 11.894 1.00 94.00 81 GLU A N 1
ATOM 616 C CA . GLU A 1 81 ? 8.707 5.759 13.152 1.00 94.00 81 GLU A CA 1
ATOM 617 C C . GLU A 1 81 ? 7.760 6.737 13.848 1.00 94.00 81 GLU A C 1
ATOM 619 O O . GLU A 1 81 ? 6.768 6.313 14.434 1.00 94.00 81 GLU A O 1
ATOM 624 N N . GLU A 1 82 ? 8.028 8.039 13.751 1.00 94.31 82 GLU A N 1
ATOM 625 C CA . GLU A 1 82 ? 7.228 9.079 14.392 1.00 94.31 82 GLU A CA 1
ATOM 626 C C . GLU A 1 82 ? 5.831 9.178 13.761 1.00 94.31 82 GLU A C 1
ATOM 628 O O . GLU A 1 82 ? 4.813 9.186 14.458 1.00 94.31 82 GLU A O 1
ATOM 633 N N . LEU A 1 83 ? 5.763 9.203 12.428 1.00 91.31 83 LEU A N 1
ATOM 634 C CA . LEU A 1 83 ? 4.514 9.222 11.683 1.00 91.31 83 LEU A CA 1
ATOM 635 C C . LEU A 1 83 ? 3.719 7.938 11.903 1.00 91.31 83 LEU A C 1
ATOM 637 O O . LEU A 1 83 ? 2.512 8.013 12.129 1.00 91.31 83 LEU A O 1
ATOM 641 N N . VAL A 1 84 ? 4.373 6.774 11.864 1.00 92.31 84 VAL A N 1
ATOM 642 C CA . VAL A 1 84 ? 3.702 5.495 12.134 1.00 92.31 84 VAL A CA 1
ATOM 643 C C . VAL A 1 84 ? 3.215 5.432 13.581 1.00 92.31 84 VAL A C 1
ATOM 645 O O . VAL A 1 84 ? 2.105 4.966 13.818 1.00 92.31 84 VAL A O 1
ATOM 648 N N . GLY A 1 85 ? 3.976 5.973 14.535 1.00 91.69 85 GLY A N 1
ATOM 649 C CA . GLY A 1 85 ? 3.551 6.117 15.927 1.00 91.69 85 GLY A CA 1
ATOM 650 C C . GLY A 1 85 ? 2.271 6.942 16.059 1.00 91.69 85 GLY A C 1
ATOM 651 O O . GLY A 1 85 ? 1.316 6.490 16.684 1.00 91.69 85 GLY A O 1
ATOM 652 N N . ARG A 1 86 ? 2.192 8.103 15.392 1.00 91.25 86 ARG A N 1
ATOM 653 C CA . ARG A 1 86 ? 0.947 8.894 15.332 1.00 91.25 86 ARG A CA 1
ATOM 654 C C . ARG A 1 86 ? -0.205 8.129 14.684 1.00 91.25 86 ARG A C 1
ATOM 656 O O . ARG A 1 86 ? -1.320 8.190 15.185 1.00 91.25 86 ARG A O 1
ATOM 663 N N . MET A 1 87 ? 0.052 7.396 13.599 1.00 88.00 87 MET A N 1
ATOM 664 C CA . MET A 1 87 ? -0.976 6.572 12.954 1.00 88.00 87 MET A CA 1
ATOM 665 C C . MET A 1 87 ? -1.507 5.490 13.895 1.00 88.00 87 MET A C 1
ATOM 667 O O . MET A 1 87 ? -2.701 5.236 13.885 1.00 88.00 87 MET A O 1
ATOM 671 N N . LEU A 1 88 ? -0.651 4.876 14.715 1.00 89.69 88 LEU A N 1
ATOM 672 C CA . LEU A 1 88 ? -1.046 3.836 15.667 1.00 89.69 88 LEU A CA 1
ATOM 673 C C . LEU A 1 88 ? -1.863 4.359 16.853 1.00 89.69 88 LEU A C 1
ATOM 675 O O . LEU A 1 88 ? -2.645 3.597 17.414 1.00 89.69 88 LEU A O 1
ATOM 679 N N . ILE A 1 89 ? -1.711 5.636 17.216 1.00 89.00 89 ILE A N 1
ATOM 680 C CA . ILE A 1 89 ? -2.583 6.288 18.206 1.00 89.00 89 ILE A CA 1
ATOM 681 C C . ILE A 1 89 ? -4.021 6.346 17.672 1.00 89.00 89 ILE A C 1
ATOM 683 O O . ILE A 1 89 ? -4.953 6.001 18.392 1.00 89.00 89 ILE A O 1
ATOM 687 N N . GLU A 1 90 ? -4.188 6.723 16.403 1.00 88.19 90 GLU A N 1
ATOM 688 C CA . GLU A 1 90 ? -5.500 6.803 15.742 1.00 88.19 90 GLU A CA 1
ATOM 689 C C . GLU A 1 90 ? -6.034 5.420 15.320 1.00 88.19 90 GLU A C 1
ATOM 691 O O . GLU A 1 90 ? -7.240 5.185 15.291 1.00 88.19 90 GLU A O 1
ATOM 696 N N . LEU A 1 91 ? -5.139 4.476 15.006 1.00 87.94 91 LEU A N 1
ATOM 697 C CA . LEU A 1 91 ? -5.443 3.127 14.519 1.00 87.94 91 LEU A CA 1
ATOM 698 C C . LEU A 1 91 ? -4.956 2.048 15.503 1.00 87.94 91 LEU A C 1
ATOM 700 O O . LEU A 1 91 ? -4.119 1.215 15.137 1.00 87.94 91 LEU A O 1
ATOM 704 N N . PRO A 1 92 ? -5.497 1.980 16.733 1.00 85.69 92 PRO A N 1
ATOM 705 C CA . PRO A 1 92 ? -4.998 1.074 17.773 1.00 85.69 92 PRO A CA 1
ATOM 706 C C . PRO A 1 92 ? -5.193 -0.414 17.439 1.00 85.69 92 PRO A C 1
ATOM 708 O O . PRO A 1 92 ? -4.619 -1.285 18.088 1.00 85.69 92 PRO A O 1
ATOM 711 N N . THR A 1 93 ? -6.016 -0.722 16.432 1.00 81.75 93 THR A N 1
ATOM 712 C CA . THR A 1 93 ? -6.276 -2.093 15.966 1.00 81.75 93 THR A CA 1
ATOM 713 C C . THR A 1 93 ? -5.483 -2.476 14.717 1.00 81.75 93 THR A C 1
ATOM 715 O O . THR A 1 93 ? -5.582 -3.618 14.265 1.00 81.75 93 THR A O 1
ATOM 718 N N . ALA A 1 94 ? -4.716 -1.548 14.136 1.00 85.62 94 ALA A N 1
ATOM 719 C CA . ALA A 1 94 ? -3.949 -1.830 12.936 1.00 85.62 94 ALA A CA 1
ATOM 720 C C . ALA A 1 94 ? -2.718 -2.684 13.252 1.00 85.62 94 ALA A C 1
ATOM 722 O O . ALA A 1 94 ? -1.946 -2.414 14.170 1.00 85.62 94 ALA A O 1
ATOM 723 N N . ILE A 1 95 ? -2.503 -3.703 12.428 1.00 86.06 95 ILE A N 1
ATOM 724 C CA . ILE A 1 95 ? -1.309 -4.540 12.468 1.00 86.06 95 ILE A CA 1
ATOM 725 C C . ILE A 1 95 ? -0.220 -3.867 11.639 1.00 86.06 95 ILE A C 1
ATOM 727 O O . ILE A 1 95 ? -0.429 -3.534 10.469 1.00 86.06 95 ILE A O 1
ATOM 731 N N . VAL A 1 96 ? 0.956 -3.678 12.235 1.00 90.12 96 VAL A N 1
ATOM 732 C CA . VAL A 1 96 ? 2.075 -2.993 11.584 1.00 90.12 96 VAL A CA 1
ATOM 733 C C . VAL A 1 96 ? 3.172 -3.978 11.224 1.00 90.12 96 VAL A C 1
ATOM 735 O O . VAL A 1 96 ? 3.626 -4.747 12.066 1.00 90.12 96 VAL A O 1
ATOM 738 N N . ALA A 1 97 ? 3.638 -3.913 9.979 1.00 89.81 97 ALA A N 1
ATOM 739 C CA . ALA A 1 97 ? 4.841 -4.608 9.541 1.00 89.81 97 ALA A CA 1
ATOM 740 C C . ALA A 1 97 ? 5.851 -3.610 8.963 1.00 89.81 97 ALA A C 1
ATOM 742 O O . ALA A 1 97 ? 5.519 -2.769 8.118 1.00 89.81 97 ALA A O 1
ATOM 743 N N . LYS A 1 98 ? 7.092 -3.713 9.440 1.00 93.50 98 LYS A N 1
ATOM 744 C CA . LYS A 1 98 ? 8.214 -2.857 9.058 1.00 93.50 98 LYS A CA 1
ATOM 745 C C . LYS A 1 98 ? 9.211 -3.665 8.231 1.00 93.50 98 LYS A C 1
ATOM 747 O O . LYS A 1 98 ? 9.750 -4.649 8.725 1.00 93.50 98 LYS A O 1
ATOM 752 N N . PHE A 1 99 ? 9.493 -3.212 7.017 1.00 91.81 99 PHE A N 1
ATOM 753 C CA . PHE A 1 99 ? 10.354 -3.899 6.051 1.00 91.81 99 PHE A CA 1
ATOM 754 C C . PHE A 1 99 ? 11.706 -3.196 5.940 1.00 91.81 99 PHE A C 1
ATOM 756 O O . PHE A 1 99 ? 11.781 -1.974 6.075 1.00 91.81 99 PHE A O 1
ATOM 763 N N . ASP A 1 100 ? 12.786 -3.926 5.656 1.00 95.56 100 ASP A N 1
ATOM 764 C CA . ASP A 1 100 ? 14.087 -3.312 5.350 1.00 95.56 100 ASP A CA 1
ATOM 765 C C . ASP A 1 100 ? 14.193 -2.853 3.885 1.00 95.56 100 ASP A C 1
ATOM 767 O O . ASP A 1 100 ? 15.067 -3.261 3.119 1.00 95.56 100 ASP A O 1
ATOM 771 N N . THR A 1 101 ? 13.263 -1.983 3.492 1.00 91.38 101 THR A N 1
ATOM 772 C CA . THR A 1 101 ? 13.096 -1.455 2.131 1.00 91.38 101 THR A CA 1
ATOM 773 C C . THR A 1 101 ? 12.941 0.067 2.140 1.00 91.38 101 THR A C 1
ATOM 775 O O . THR A 1 101 ? 12.723 0.681 3.189 1.00 91.38 101 THR A O 1
ATOM 778 N N . GLY A 1 102 ? 13.005 0.689 0.964 1.00 87.75 102 GLY A N 1
ATOM 779 C CA . GLY A 1 102 ? 12.458 2.019 0.714 1.00 87.75 102 GLY A CA 1
ATOM 780 C C . GLY A 1 102 ? 10.927 2.015 0.616 1.00 87.75 102 GLY A C 1
ATOM 781 O O . GLY A 1 102 ? 10.243 1.125 1.128 1.00 87.75 102 GLY A O 1
ATOM 782 N N . HIS A 1 103 ? 10.372 3.034 -0.045 1.00 85.94 103 HIS A N 1
ATOM 783 C CA . HIS A 1 103 ? 8.919 3.188 -0.196 1.00 85.94 103 HIS A CA 1
ATOM 784 C C . HIS A 1 103 ? 8.283 2.080 -1.059 1.00 85.94 103 HIS A C 1
ATOM 786 O O . HIS A 1 103 ? 7.130 1.708 -0.850 1.00 85.94 103 HIS A O 1
ATOM 792 N N . SER A 1 104 ? 9.040 1.511 -1.998 1.00 81.06 104 SER A N 1
ATOM 793 C CA . SER A 1 104 ? 8.557 0.508 -2.950 1.00 81.06 104 SER A CA 1
ATOM 794 C C . SER A 1 104 ? 8.702 -0.918 -2.401 1.00 81.06 104 SER A C 1
ATOM 796 O O . SER A 1 104 ? 9.379 -1.754 -2.997 1.00 81.06 104 SER A O 1
ATOM 798 N N . ILE A 1 105 ? 8.052 -1.214 -1.269 1.00 83.44 105 ILE A N 1
ATOM 799 C CA . ILE A 1 105 ? 8.163 -2.507 -0.557 1.00 83.44 105 ILE A CA 1
ATOM 800 C C . ILE A 1 105 ? 7.933 -3.725 -1.476 1.00 83.44 105 ILE A C 1
ATOM 802 O O . ILE A 1 105 ? 8.771 -4.626 -1.459 1.00 83.44 105 ILE A O 1
ATOM 806 N N . PRO A 1 106 ? 6.879 -3.780 -2.322 1.00 77.75 106 PRO A N 1
ATOM 807 C CA . PRO A 1 106 ? 6.644 -4.953 -3.169 1.00 77.75 106 PRO A CA 1
ATOM 808 C C . PRO A 1 106 ? 7.737 -5.176 -4.223 1.00 77.75 106 PRO A C 1
ATOM 810 O O . PRO A 1 106 ? 7.867 -6.282 -4.731 1.00 77.75 106 PRO A O 1
ATOM 813 N N . PHE A 1 107 ? 8.501 -4.133 -4.563 1.00 76.94 107 PHE A N 1
ATOM 814 C CA . PHE A 1 107 ? 9.607 -4.203 -5.518 1.00 76.94 107 PHE A CA 1
ATOM 815 C C . PHE A 1 107 ? 10.905 -4.655 -4.839 1.00 76.94 107 PHE A C 1
ATOM 817 O O . PHE A 1 107 ? 11.592 -5.532 -5.349 1.00 76.94 107 PHE A O 1
ATOM 824 N N . GLU A 1 108 ? 11.243 -4.065 -3.689 1.00 80.31 108 GLU A N 1
ATOM 825 C CA . GLU A 1 108 ? 12.504 -4.341 -2.984 1.00 80.31 108 GLU A CA 1
ATOM 826 C C . GLU A 1 108 ? 12.462 -5.634 -2.152 1.00 80.31 108 GLU A C 1
ATOM 828 O O . GLU A 1 108 ? 13.486 -6.292 -1.994 1.00 80.31 108 GLU A O 1
ATOM 833 N N . GLY A 1 109 ? 11.290 -6.016 -1.633 1.00 83.75 109 GLY A N 1
ATOM 834 C CA . GLY A 1 109 ? 11.097 -7.199 -0.787 1.00 83.75 109 GLY A CA 1
ATOM 835 C C . GLY A 1 109 ? 9.867 -8.030 -1.173 1.00 83.75 109 GLY A C 1
ATOM 836 O O . GLY A 1 109 ? 9.022 -8.279 -0.312 1.00 83.75 109 GLY A O 1
ATOM 837 N N . PRO A 1 110 ? 9.725 -8.479 -2.439 1.00 81.69 110 PRO A N 1
ATOM 838 C CA . PRO A 1 110 ? 8.501 -9.113 -2.943 1.00 81.69 110 PRO A CA 1
ATOM 839 C C . PRO A 1 110 ? 8.088 -10.364 -2.160 1.00 81.69 110 PRO A C 1
ATOM 841 O O . PRO A 1 110 ? 6.900 -10.562 -1.904 1.00 81.69 110 PRO A O 1
ATOM 844 N N . ALA A 1 111 ? 9.04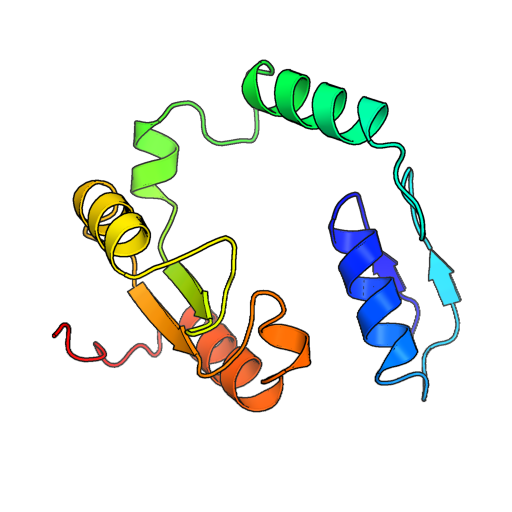9 -11.203 -1.762 1.00 81.25 111 ALA A N 1
ATOM 845 C CA . ALA A 1 111 ? 8.774 -12.446 -1.043 1.00 81.25 111 ALA A CA 1
ATOM 846 C C . ALA A 1 111 ? 8.248 -12.181 0.376 1.00 81.25 111 ALA A C 1
ATOM 848 O O . ALA A 1 111 ? 7.201 -12.705 0.756 1.00 81.25 111 ALA A O 1
ATOM 849 N N . GLU A 1 112 ? 8.937 -11.322 1.132 1.00 86.56 112 GLU A N 1
ATOM 850 C CA . GLU A 1 112 ? 8.539 -10.936 2.488 1.00 86.56 112 GLU A CA 1
ATOM 851 C C . GLU A 1 112 ? 7.189 -10.209 2.475 1.00 86.56 112 GLU A C 1
ATOM 853 O O . GLU A 1 112 ? 6.289 -10.546 3.245 1.00 86.56 112 GLU A O 1
ATOM 858 N N . PHE A 1 113 ? 7.011 -9.259 1.550 1.00 83.12 113 PHE A N 1
ATOM 859 C CA . PHE A 1 113 ? 5.757 -8.531 1.379 1.00 83.12 113 PHE A CA 1
ATOM 860 C C . PHE A 1 113 ? 4.593 -9.474 1.071 1.00 83.12 113 PHE A C 1
ATOM 862 O O . PHE A 1 113 ? 3.548 -9.387 1.715 1.00 83.12 113 PHE A O 1
ATOM 869 N N . THR A 1 114 ? 4.779 -10.398 0.124 1.00 80.81 114 THR A N 1
ATOM 870 C CA . THR A 1 114 ? 3.746 -11.371 -0.254 1.00 80.81 114 THR A CA 1
ATOM 871 C C . THR A 1 114 ? 3.397 -12.277 0.919 1.00 80.81 114 THR A C 1
ATOM 873 O O . THR A 1 114 ? 2.217 -12.471 1.193 1.00 80.81 114 THR A O 1
ATOM 876 N N . ALA A 1 115 ? 4.387 -12.789 1.655 1.00 80.06 115 ALA A N 1
ATOM 877 C CA . ALA A 1 115 ? 4.147 -13.630 2.825 1.00 80.06 115 ALA A CA 1
ATOM 878 C C . ALA A 1 115 ? 3.338 -12.892 3.910 1.00 80.06 115 ALA A C 1
ATOM 880 O O . ALA A 1 115 ? 2.324 -13.406 4.382 1.00 80.06 115 ALA A O 1
ATOM 881 N N . GLN A 1 116 ? 3.733 -11.662 4.247 1.00 80.69 116 GLN A N 1
ATOM 882 C CA . GLN A 1 116 ? 3.059 -10.821 5.245 1.00 80.69 116 GLN A CA 1
ATOM 883 C C . GLN A 1 116 ? 1.655 -10.375 4.809 1.00 80.69 116 GLN A C 1
ATOM 885 O O . GLN A 1 116 ? 0.743 -10.251 5.629 1.00 80.69 116 GLN A O 1
ATOM 890 N N . LEU A 1 117 ? 1.457 -10.099 3.518 1.00 79.81 117 LEU A N 1
ATOM 891 C CA . LEU A 1 117 ? 0.141 -9.772 2.972 1.00 79.81 117 LEU A CA 1
ATOM 892 C C . LEU A 1 117 ? -0.776 -10.997 2.985 1.00 79.81 117 LEU A C 1
ATOM 894 O O . LEU A 1 117 ? -1.923 -10.901 3.402 1.00 79.81 117 LEU A O 1
ATOM 898 N N . MET A 1 118 ? -0.268 -12.153 2.574 1.00 78.88 118 MET A N 1
ATOM 899 C CA . MET A 1 118 ? -1.040 -13.390 2.529 1.00 78.88 118 MET A CA 1
ATOM 900 C C . MET A 1 118 ? -1.406 -13.904 3.925 1.00 78.88 118 MET A C 1
ATOM 902 O O . MET A 1 118 ? -2.527 -14.362 4.110 1.00 78.88 118 MET A O 1
ATOM 906 N N . SER A 1 119 ? -0.509 -13.779 4.909 1.00 76.19 119 SER A N 1
ATOM 907 C CA . SER A 1 119 ? -0.828 -14.048 6.320 1.00 76.19 119 SER A CA 1
ATOM 908 C C . SER A 1 119 ? -1.961 -13.144 6.820 1.00 76.19 119 SER A C 1
ATOM 910 O O . SER A 1 119 ? -2.862 -13.626 7.499 1.00 76.19 119 SER A O 1
ATOM 912 N N . PHE A 1 120 ? -1.965 -11.866 6.416 1.00 80.06 120 PHE A N 1
ATOM 913 C CA . PHE A 1 120 ? -3.040 -10.927 6.754 1.00 80.06 120 PHE A CA 1
ATOM 914 C C . PHE A 1 120 ? -4.375 -11.281 6.142 1.00 80.06 120 PHE A C 1
ATOM 916 O O . PHE A 1 120 ? -5.376 -11.316 6.842 1.00 80.06 120 PHE A O 1
ATOM 923 N N . LEU A 1 121 ? -4.390 -11.600 4.854 1.00 78.19 121 LEU A N 1
ATOM 924 C CA . LEU A 1 121 ? -5.629 -11.942 4.163 1.00 78.19 121 LEU A CA 1
ATOM 925 C C . LEU A 1 121 ? -6.247 -13.263 4.640 1.00 78.19 121 LEU A C 1
ATOM 927 O O . LEU A 1 121 ? -7.413 -13.512 4.355 1.00 78.19 121 LEU A O 1
ATOM 931 N N . ARG A 1 122 ? -5.477 -14.114 5.328 1.00 79.69 122 ARG A N 1
ATOM 932 C CA . ARG A 1 122 ? -5.955 -15.375 5.910 1.00 79.69 122 ARG A CA 1
ATOM 933 C C . ARG A 1 122 ? -6.260 -15.289 7.408 1.00 79.69 122 ARG A C 1
ATOM 935 O O . ARG A 1 122 ? -6.558 -16.318 8.002 1.00 79.69 122 ARG A O 1
ATOM 942 N N . ASP A 1 123 ? -6.161 -14.105 8.014 1.00 74.50 123 ASP A N 1
ATOM 943 C CA . ASP A 1 123 ? -6.291 -13.902 9.465 1.00 74.50 123 ASP A CA 1
ATOM 944 C C . ASP A 1 123 ? -5.323 -14.771 10.307 1.00 74.50 123 ASP A C 1
ATOM 946 O O . ASP A 1 123 ? -5.556 -15.048 11.482 1.00 74.50 123 ASP A O 1
ATOM 950 N N . GLU A 1 124 ? -4.179 -15.180 9.744 1.00 67.94 124 GLU A N 1
ATOM 951 C CA . GLU A 1 124 ? -3.198 -16.087 10.376 1.00 67.94 124 GLU A CA 1
ATOM 952 C C . GLU A 1 124 ? -2.212 -15.354 11.305 1.00 67.94 124 GLU A C 1
ATOM 954 O O . GLU A 1 124 ? -1.080 -15.787 11.532 1.00 67.94 124 GLU A O 1
ATOM 959 N N . HIS A 1 125 ? -2.589 -14.187 11.810 1.00 58.38 125 HIS A N 1
ATOM 960 C CA . HIS A 1 125 ? -1.647 -13.283 12.445 1.00 58.38 125 HIS A CA 1
ATOM 961 C C . HIS A 1 125 ? -1.223 -13.705 13.849 1.00 58.38 125 HIS A C 1
ATOM 963 O O . HIS A 1 125 ? -1.928 -13.486 14.834 1.00 58.38 125 HIS A O 1
ATOM 969 N N . ALA A 1 126 ? 0.016 -14.188 13.958 1.00 48.00 126 ALA A N 1
ATOM 970 C CA . ALA A 1 126 ? 0.794 -14.034 15.177 1.00 48.00 126 ALA A CA 1
ATOM 971 C C . ALA A 1 126 ? 0.941 -12.531 15.456 1.00 48.00 126 ALA A C 1
ATOM 973 O O . ALA A 1 126 ? 1.445 -11.791 14.610 1.00 48.00 126 ALA A O 1
ATOM 974 N N . ARG A 1 127 ? 0.491 -12.073 16.630 1.00 43.31 127 ARG A N 1
ATOM 975 C CA . ARG A 1 127 ? 0.808 -10.735 17.147 1.00 43.31 127 ARG A CA 1
ATOM 976 C C . ARG A 1 127 ? 2.327 -10.563 17.088 1.00 43.31 127 ARG A C 1
ATOM 978 O O . ARG A 1 127 ? 3.037 -11.138 17.910 1.00 43.31 127 ARG A O 1
ATOM 985 N N . ILE A 1 128 ? 2.829 -9.826 16.099 1.00 41.84 128 ILE A N 1
ATOM 986 C CA . ILE A 1 128 ? 4.234 -9.424 16.081 1.00 41.84 128 ILE A CA 1
ATOM 987 C C . ILE A 1 128 ? 4.395 -8.497 17.290 1.00 41.84 128 ILE A C 1
ATOM 989 O O . ILE A 1 128 ? 3.583 -7.576 17.423 1.00 41.84 128 ILE A O 1
ATOM 993 N N . PRO A 1 129 ? 5.350 -8.753 18.201 1.00 33.53 129 PRO A N 1
ATOM 994 C CA . PRO A 1 129 ? 5.517 -7.935 19.390 1.00 33.53 129 PRO A CA 1
ATOM 995 C C . PRO A 1 129 ? 5.680 -6.475 18.979 1.00 33.53 129 PRO A C 1
ATOM 997 O O . PRO A 1 129 ? 6.563 -6.133 18.191 1.00 33.53 129 PRO A O 1
ATOM 1000 N N . THR A 1 130 ? 4.799 -5.625 19.494 1.00 40.06 130 THR A N 1
ATOM 1001 C CA . THR A 1 130 ? 5.068 -4.197 19.604 1.00 40.06 130 THR A CA 1
ATOM 1002 C C . THR A 1 130 ? 6.297 -4.013 20.488 1.00 40.06 130 THR A C 1
ATOM 1004 O O . THR A 1 130 ? 6.445 -4.741 21.471 1.00 40.06 130 THR A O 1
ATOM 1007 N N . TYR A 1 131 ? 7.160 -3.085 20.072 1.00 35.31 131 TYR A N 1
ATOM 1008 C CA . TYR A 1 131 ? 8.344 -2.600 20.782 1.00 35.31 131 TYR A CA 1
ATOM 1009 C C . TYR A 1 131 ? 8.164 -2.482 22.299 1.00 35.31 131 TYR A C 1
ATOM 1011 O O . TYR A 1 131 ? 7.072 -2.041 22.727 1.00 35.31 131 TYR A O 1
#

pLDDT: mean 78.23, std 11.97, range [33.53, 95.56]

Sequence (131 aa):
MDLVGHSFGCRAVIALAGLSPAGIKHIALPDNGPDVPREGARQVRARVTALPSERGFRSHEDVLENVRSIRWGKRSHLMDEELVGRMLIELPTAIVAKFDTGHSIPFEGPAEFTAQLMSFLRDEHARIPTY

Radius of gyration: 16.94 Å; chains: 1; bounding box: 36×35×44 Å

Foldseek 3Di:
DEEEAEDVGQVVVVLVCVVPVPPYDYYHYPPDHPDDPPVNVVVVVVVVVVDQDPPDQNDLVSCLVPAAEDEAEPAEPVDDPVVVVVVCVSNVRHQYDYHPDYGPCCNVPVPVVVVVVVCVVVVVDDRPDDD